Protein 6IFH (pdb70)

Secondary structure (DSSP, 8-state):
--EEEEE-S-HHHHHHHHHHHHHTT-EEEEESSHHHHHHHHHHH--SEEEEES--SSS-HHHHHHHHHHH-TTS-EEEEEETT-HHHHHHHHHTT-SEEEEESPPHHHHHHHHHHHH--

B-factor: mean 34.88, std 13.19, range [19.0, 92.72]

CATH classification: 3.40.50.2300

Solvent-accessible surface area: 6267 Å² total; per-residue (Å²): 178,76,56,0,0,0,0,2,61,98,100,48,28,32,86,72,0,32,81,11,0,107,184,37,34,6,53,19,53,62,1,31,49,2,131,76,0,13,81,38,12,97,187,38,117,12,51,0,0,0,0,3,0,101,7,101,89,34,58,0,16,60,0,0,86,104,3,38,111,119,36,86,136,15,19,0,1,0,0,0,31,167,48,52,123,125,59,16,125,73,0,74,90,60,37,8,39,46,82,2,56,47,127,27,83,86,156,67,0,73,88,16,0,34,121,72,18,87,176

Sequence (119 aa):
MKQLLIVDDQQGIRLLLNEVFKREGYTTFLAANGIEALDIAERVKPDGVLLDMKIPGMDGIEILKRIKTRTPDVPVLMMTAYGELDLIKEAMDLGASHYFTKPFDIYELRDAVNEMLRD

Structure (mmCIF, N/CA/C/O backbone):
data_6IFH
#
_entry.id   6IFH
#
_cell.length_a   29.518
_cell.length_b   49.361
_cell.length_c   67.067
_cell.angle_alpha   90.00
_cell.angle_beta   90.00
_cell.angle_gamma   90.00
#
_symmetry.space_group_name_H-M   'P 21 21 21'
#
loop_
_entity.id
_entity.type
_entity.pdbx_description
1 polymer 'Sporulation initiation phosphotransferase F'
2 non-polymer 'MAGNESIUM ION'
3 water water
#
loop_
_atom_site.group_PDB
_atom_site.id
_atom_site.type_symbol
_atom_site.label_atom_id
_atom_site.label_alt_id
_atom_site.label_comp_id
_atom_site.label_asym_id
_atom_site.label_entity_id
_atom_site.label_seq_id
_atom_site.pdbx_PDB_ins_code
_atom_site.Cartn_x
_atom_site.Cartn_y
_atom_site.Cartn_z
_atom_site.occupancy
_atom_site.B_iso_or_equiv
_atom_site.auth_seq_id
_atom_site.auth_comp_id
_atom_site.auth_asym_id
_atom_site.auth_atom_id
_atom_site.pdbx_PDB_model_num
ATOM 1 N N . MET A 1 1 ? -9.158 2.822 -22.639 1.00 64.59 1 MET A N 1
ATOM 2 C CA . MET A 1 1 ? -7.699 2.802 -22.976 1.00 63.32 1 MET A CA 1
ATOM 3 C C . MET A 1 1 ? -6.986 1.862 -21.991 1.00 51.92 1 MET A C 1
ATOM 4 O 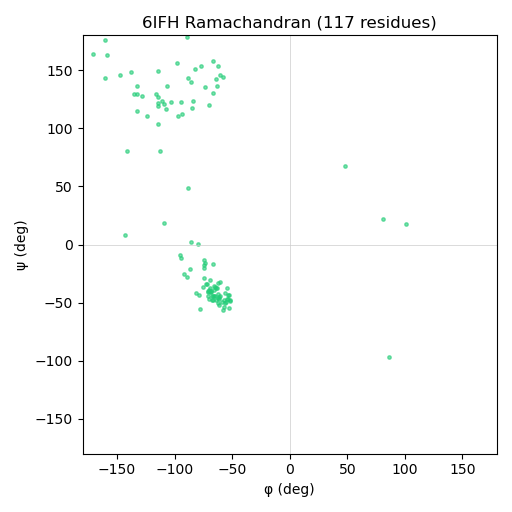O . MET A 1 1 ? -6.833 0.673 -22.303 1.00 61.31 1 MET A O 1
ATOM 9 N N . LYS A 1 2 ? -6.586 2.378 -20.838 1.00 44.37 2 LYS A N 1
ATOM 10 C CA . LYS A 1 2 ? -5.996 1.599 -19.725 1.00 39.76 2 LYS A CA 1
ATOM 11 C C . LYS A 1 2 ? -7.117 1.311 -18.726 1.00 34.48 2 LYS A C 1
ATOM 12 O O . LYS A 1 2 ? -8.126 2.035 -18.730 1.00 33.23 2 LYS A O 1
ATOM 18 N N . GLN A 1 3 ? -6.932 0.256 -17.941 1.00 33.06 3 GLN A N 1
ATOM 19 C CA . GLN A 1 3 ? -7.950 -0.325 -17.044 1.00 32.68 3 GLN A CA 1
ATOM 20 C C . GLN A 1 3 ? -7.557 0.015 -15.609 1.00 27.87 3 GLN A C 1
ATOM 21 O O . GLN A 1 3 ? -6.501 -0.426 -15.151 1.00 29.59 3 GLN A O 1
ATOM 27 N N . LEU A 1 4 ? -8.418 0.782 -14.970 1.00 27.42 4 LEU A N 1
ATOM 28 C CA . LEU A 1 4 ? -8.290 1.155 -13.555 1.00 26.83 4 LEU A CA 1
ATOM 29 C C . LEU A 1 4 ? -9.404 0.452 -12.760 1.00 23.00 4 LEU A C 1
ATOM 30 O O . LEU A 1 4 ? -10.613 0.657 -13.080 1.00 22.21 4 LEU A O 1
ATOM 35 N N . LEU A 1 5 ? -8.995 -0.321 -11.759 1.00 22.14 5 LEU A N 1
ATOM 36 C CA . LEU A 1 5 ? -9.895 -0.940 -10.762 1.00 22.53 5 LEU A CA 1
ATOM 37 C C . LEU A 1 5 ? -9.948 -0.015 -9.540 1.00 21.23 5 LEU A C 1
ATOM 38 O O . LEU A 1 5 ? -8.875 0.408 -9.084 1.00 22.46 5 LEU A O 1
ATOM 43 N N . ILE A 1 6 ? -11.143 0.414 -9.184 1.00 22.13 6 ILE A N 1
ATOM 44 C CA . ILE A 1 6 ? -11.384 1.368 -8.057 1.00 21.80 6 ILE A CA 1
ATOM 45 C C . ILE A 1 6 ? -12.169 0.616 -6.983 1.00 21.54 6 ILE A C 1
ATOM 46 O O . ILE A 1 6 ? -13.286 0.096 -7.278 1.00 20.92 6 ILE A O 1
ATOM 51 N N . VAL A 1 7 ? -11.611 0.555 -5.776 1.00 21.16 7 VAL A N 1
ATOM 52 C CA . VAL A 1 7 ? -12.093 -0.299 -4.669 1.00 20.10 7 VAL A CA 1
ATOM 53 C C . VAL A 1 7 ? -12.375 0.577 -3.456 1.00 20.57 7 VAL A C 1
ATOM 54 O O . VAL A 1 7 ? -11.443 1.098 -2.914 1.00 20.66 7 VAL A O 1
ATOM 58 N N . ASP A 1 8 ? -13.642 0.733 -3.094 1.00 20.84 8 ASP A N 1
ATOM 59 C CA . ASP A 1 8 ? -14.041 1.391 -1.821 1.00 23.01 8 ASP A CA 1
ATOM 60 C C . ASP A 1 8 ? -15.466 0.976 -1.489 1.00 23.52 8 ASP A C 1
ATOM 61 O O . ASP A 1 8 ? -16.257 0.746 -2.420 1.00 24.85 8 ASP A O 1
ATOM 66 N N . ASP A 1 9 ? -15.724 0.799 -0.193 1.00 24.75 9 ASP A N 1
ATOM 67 C CA . ASP A 1 9 ? -17.068 0.363 0.283 1.00 26.98 9 ASP A CA 1
ATOM 68 C C . ASP A 1 9 ? -18.028 1.557 0.178 1.00 24.07 9 ASP A C 1
ATOM 69 O O . ASP A 1 9 ? -19.233 1.345 0.215 1.00 28.99 9 ASP A O 1
ATOM 74 N N . GLN A 1 10 ? -17.529 2.768 -0.021 1.00 23.52 10 GLN A N 1
ATOM 75 C CA . GLN A 1 10 ? -18.333 4.000 -0.007 1.00 22.16 10 GLN A CA 1
ATOM 76 C C . GLN A 1 10 ? -18.792 4.395 -1.411 1.00 23.73 10 GLN A C 1
ATOM 77 O O . GLN A 1 10 ? -17.924 4.755 -2.222 1.00 23.22 10 GLN A O 1
ATOM 83 N N . GLN A 1 11 ? -20.104 4.321 -1.687 1.00 23.09 11 GLN A N 1
ATOM 84 C CA . GLN A 1 11 ? -20.675 4.568 -3.042 1.00 24.47 11 GLN A CA 1
ATOM 85 C C . GLN A 1 11 ? -20.244 5.947 -3.558 1.00 22.94 11 GLN A C 1
ATOM 86 O O . GLN A 1 11 ? -19.852 6.034 -4.757 1.00 23.28 11 GLN A O 1
ATOM 92 N N . GLY A 1 12 ? -20.408 7.013 -2.750 1.00 24.05 12 GLY A N 1
ATOM 93 C CA . GLY A 1 12 ? -20.065 8.386 -3.148 1.00 22.40 12 GLY A CA 1
ATOM 94 C C . GLY A 1 12 ? -18.625 8.519 -3.626 1.00 23.26 12 GLY A C 1
ATOM 95 O O . GLY A 1 12 ? -18.401 9.232 -4.607 1.00 22.25 12 GLY A O 1
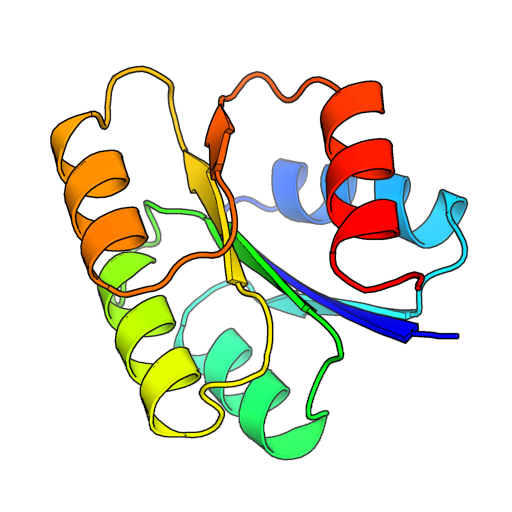ATOM 96 N N . ILE A 1 13 ? -17.708 7.800 -3.001 1.00 21.84 13 ILE A N 1
ATOM 97 C CA . ILE A 1 13 ? -16.258 7.888 -3.325 1.00 22.28 13 ILE A CA 1
ATOM 98 C C . ILE A 1 13 ? -15.991 7.072 -4.581 1.00 20.86 13 ILE A C 1
ATOM 99 O O . ILE A 1 13 ? -15.295 7.582 -5.462 1.00 20.23 13 ILE A O 1
ATOM 104 N N . ARG A 1 14 ? -16.578 5.873 -4.675 1.00 19.06 14 ARG A N 1
ATOM 105 C CA . ARG A 1 14 ? -16.502 5.075 -5.911 1.00 23.05 14 ARG A CA 1
ATOM 106 C C . ARG A 1 14 ? -16.945 5.939 -7.099 1.00 23.39 14 ARG A C 1
ATOM 107 O O . ARG A 1 14 ? -16.227 5.931 -8.133 1.00 24.15 14 ARG A O 1
ATOM 115 N N . LEU A 1 15 ? -18.077 6.624 -6.970 1.00 21.71 15 LEU A N 1
ATOM 116 C CA . LEU A 1 15 ? -18.641 7.415 -8.081 1.00 23.02 15 LEU A CA 1
ATOM 117 C C . LEU A 1 15 ? -17.790 8.642 -8.385 1.00 21.10 15 LEU A C 1
ATOM 118 O O . LEU A 1 15 ? -17.652 8.997 -9.574 1.00 23.40 15 LEU A O 1
ATOM 123 N N . LEU A 1 16 ? -17.305 9.316 -7.350 1.00 21.70 16 LEU A N 1
ATOM 124 C CA . LEU A 1 16 ? -16.382 10.487 -7.499 1.00 22.70 16 LEU A CA 1
ATOM 125 C C . LEU A 1 16 ? -15.146 10.060 -8.300 1.00 19.93 16 LEU A C 1
ATOM 126 O O . LEU A 1 16 ? -14.791 10.728 -9.331 1.00 23.94 16 LEU A O 1
ATOM 131 N N . LEU A 1 17 ? -14.467 9.005 -7.865 1.00 21.78 17 LEU A N 1
ATOM 132 C CA . LEU A 1 17 ? -13.239 8.513 -8.524 1.00 22.99 17 LEU A CA 1
ATOM 133 C C . LEU A 1 17 ? -13.568 7.988 -9.934 1.00 23.59 17 LEU A C 1
ATOM 134 O O . LEU A 1 17 ? -12.770 8.219 -10.851 1.00 24.24 17 LEU A O 1
ATOM 139 N N . ASN A 1 18 ? -14.691 7.309 -10.090 1.00 23.15 18 ASN A N 1
ATOM 140 C CA . ASN A 1 18 ? -15.167 6.902 -11.437 1.00 25.16 18 ASN A CA 1
ATOM 141 C C . ASN A 1 18 ? -15.228 8.143 -12.332 1.00 26.86 18 ASN A C 1
ATOM 142 O O . ASN A 1 18 ? -14.748 8.103 -13.517 1.00 26.65 18 ASN A O 1
ATOM 147 N N . GLU A 1 19 ? -15.809 9.218 -11.824 1.00 25.85 19 GLU A N 1
ATOM 148 C CA . GLU A 1 19 ? -15.957 10.457 -12.634 1.00 27.86 19 GLU A CA 1
ATOM 149 C C . GLU A 1 19 ? -14.574 10.997 -12.995 1.00 28.93 19 GLU A C 1
ATOM 150 O O . GLU A 1 19 ? -14.353 11.316 -14.174 1.00 28.80 19 GLU A O 1
ATOM 156 N N . VAL A 1 20 ? -13.681 11.144 -12.021 1.00 24.67 20 VAL A N 1
ATOM 157 C CA . VAL A 1 20 ? -12.316 11.692 -12.264 1.00 25.26 20 VAL A CA 1
ATOM 158 C C . VAL A 1 20 ? -11.654 10.911 -13.413 1.00 26.08 20 VAL A C 1
ATOM 159 O O . VAL A 1 20 ? -11.157 11.546 -14.347 1.00 28.20 20 VAL A O 1
ATOM 163 N N . PHE A 1 21 ? -11.698 9.584 -13.392 1.00 25.32 21 PHE A N 1
ATOM 164 C CA . PHE A 1 21 ? -10.860 8.733 -14.293 1.00 27.17 21 PHE A CA 1
ATOM 165 C C . PHE A 1 21 ? -11.553 8.448 -15.619 1.00 28.06 21 PHE A C 1
ATOM 166 O O . PHE A 1 21 ? -10.789 8.350 -16.610 1.00 28.42 21 PHE A O 1
ATOM 174 N N . LYS A 1 22 ? -12.890 8.443 -15.651 1.00 28.89 22 LYS A N 1
ATOM 175 C CA . LYS A 1 22 ? -13.666 8.417 -16.917 1.00 34.28 22 LYS A CA 1
ATOM 176 C C . LYS A 1 22 ? -13.402 9.723 -17.669 1.00 36.62 22 LYS A C 1
ATOM 177 O O . LYS A 1 22 ? -13.232 9.663 -18.909 1.00 36.12 22 LYS A O 1
ATOM 183 N N . ARG A 1 23 ? -13.260 10.845 -16.965 1.00 33.31 23 ARG A N 1
ATOM 184 C CA . ARG A 1 23 ? -12.915 12.138 -17.627 1.00 35.45 23 ARG A CA 1
ATOM 185 C C . ARG A 1 23 ? -11.476 12.123 -18.156 1.00 36.80 23 ARG A C 1
ATOM 186 O O . ARG A 1 23 ? -11.226 12.780 -19.171 1.00 39.37 23 ARG A O 1
ATOM 194 N N . GLU A 1 24 ? -10.558 11.405 -17.526 1.00 34.76 24 GLU A N 1
ATOM 195 C CA . GLU A 1 24 ? -9.172 11.219 -18.032 1.00 38.00 24 GLU A CA 1
ATOM 196 C C . GLU A 1 24 ? -9.147 10.149 -19.124 1.00 38.45 24 GLU A C 1
ATOM 197 O O . GLU A 1 24 ? -8.047 9.832 -19.596 1.00 45.56 24 GLU A O 1
ATOM 203 N N . GLY A 1 25 ? -10.304 9.576 -19.444 1.00 40.85 25 GLY A N 1
ATOM 204 C CA . GLY A 1 25 ? -10.515 8.660 -20.578 1.00 44.70 25 GLY A CA 1
ATOM 205 C C . GLY A 1 25 ? -10.074 7.243 -20.283 1.00 45.05 25 GLY A C 1
ATOM 206 O O . GLY A 1 25 ? -9.818 6.519 -21.258 1.00 51.07 25 GLY A O 1
ATOM 207 N N . TYR A 1 26 ? -9.990 6.848 -19.001 1.00 38.67 26 TYR A N 1
ATOM 208 C CA . TYR A 1 26 ? -9.701 5.465 -18.554 1.00 33.19 26 TYR A CA 1
ATOM 209 C C . TYR A 1 26 ? -10.952 4.586 -18.692 1.00 29.95 26 TYR A C 1
ATOM 210 O O . TYR A 1 26 ? -12.097 5.068 -18.575 1.00 31.53 26 TYR A O 1
ATOM 219 N N . THR A 1 27 ? -10.712 3.289 -18.861 1.00 31.16 27 THR A N 1
ATOM 220 C CA . THR A 1 27 ? -11.720 2.224 -18.638 1.00 32.34 27 THR A CA 1
ATOM 221 C C . THR A 1 27 ? -11.718 1.883 -17.142 1.00 31.50 27 THR A C 1
ATOM 222 O O . THR A 1 27 ? -10.659 1.442 -16.658 1.00 33.42 27 THR A O 1
ATOM 226 N N . THR A 1 28 ? -12.857 1.988 -16.472 1.00 28.62 28 THR A N 1
ATOM 227 C CA . THR A 1 28 ? -12.917 1.803 -14.994 1.00 29.23 28 THR A CA 1
ATOM 228 C C . THR A 1 28 ? -13.745 0.561 -14.633 1.00 28.21 28 THR A C 1
ATOM 229 O O . THR A 1 28 ? -14.664 0.179 -15.371 1.00 28.55 28 THR A O 1
ATOM 233 N N . PHE A 1 29 ? -13.383 -0.058 -13.527 1.00 26.06 29 PHE A N 1
ATOM 234 C CA . PHE A 1 29 ? -14.074 -1.189 -12.886 1.00 25.18 29 PHE A CA 1
ATOM 235 C C . PHE A 1 29 ? -14.280 -0.781 -11.433 1.00 27.42 29 PHE A C 1
ATOM 236 O O . PHE A 1 29 ? -13.280 -0.400 -10.818 1.00 24.43 29 PHE A O 1
ATOM 244 N N . LEU A 1 30 ? -15.508 -0.875 -10.930 1.00 23.75 30 LEU A N 1
ATOM 245 C CA . LEU A 1 30 ? -15.807 -0.468 -9.537 1.00 25.73 30 LEU A CA 1
ATOM 246 C C . LEU A 1 30 ? -16.037 -1.726 -8.692 1.00 24.63 30 LEU A C 1
ATOM 247 O O . LEU A 1 30 ? -16.796 -2.628 -9.109 1.00 26.29 30 LEU A O 1
ATOM 252 N N . ALA A 1 31 ? -15.473 -1.750 -7.487 1.00 21.23 31 ALA A N 1
ATOM 253 C CA . ALA A 1 31 ? -15.652 -2.845 -6.519 1.00 22.29 31 ALA A CA 1
ATOM 254 C C . ALA A 1 31 ? -15.981 -2.253 -5.157 1.00 23.77 31 ALA A C 1
ATOM 255 O O . ALA A 1 31 ? -15.257 -1.320 -4.751 1.00 23.15 31 ALA A O 1
ATOM 257 N N . ALA A 1 32 ? -16.961 -2.834 -4.464 1.00 23.93 32 ALA A N 1
ATOM 258 C CA . ALA A 1 32 ? -17.453 -2.395 -3.133 1.00 26.19 32 ALA A CA 1
ATOM 259 C C . ALA A 1 32 ? -16.766 -3.145 -1.999 1.00 26.80 32 ALA A C 1
ATOM 260 O O . ALA A 1 32 ? -16.854 -2.676 -0.855 1.00 28.23 32 ALA A O 1
ATOM 262 N N . ASN A 1 33 ? -16.026 -4.209 -2.295 1.00 23.88 33 ASN A N 1
ATOM 263 C CA . ASN A 1 33 ? -15.351 -5.008 -1.260 1.00 26.78 33 ASN A CA 1
ATOM 264 C C . ASN A 1 33 ? -14.227 -5.838 -1.874 1.00 23.85 33 ASN A C 1
ATOM 265 O O . ASN A 1 33 ? -14.062 -5.840 -3.122 1.00 24.54 33 ASN A O 1
ATOM 270 N N . GLY A 1 34 ? -13.486 -6.539 -1.018 1.00 25.24 34 GLY A N 1
ATOM 271 C CA . GLY A 1 34 ? -12.310 -7.329 -1.408 1.00 24.40 34 GLY A CA 1
ATOM 272 C C . GLY A 1 34 ? -12.661 -8.472 -2.342 1.00 23.74 34 GLY A C 1
ATOM 273 O O . GLY A 1 34 ? -11.870 -8.777 -3.238 1.00 24.27 34 GLY A O 1
ATOM 274 N N . ILE A 1 35 ? -13.805 -9.125 -2.133 1.00 24.85 35 ILE A N 1
ATOM 275 C CA . ILE A 1 35 ? -14.229 -10.269 -2.987 1.00 26.30 35 ILE A CA 1
ATOM 276 C C . ILE A 1 35 ? -14.386 -9.775 -4.428 1.00 26.20 35 ILE A C 1
ATOM 277 O O . ILE A 1 35 ? -13.771 -10.381 -5.360 1.00 27.16 35 ILE A O 1
ATOM 282 N N . GLU A 1 36 ? -15.156 -8.706 -4.635 1.00 27.26 36 GLU A N 1
ATOM 283 C CA . GLU A 1 36 ? -15.355 -8.116 -5.976 1.00 27.14 36 GLU A CA 1
ATOM 284 C C . GLU A 1 36 ? -14.010 -7.646 -6.532 1.00 27.34 36 GLU A C 1
ATOM 285 O O . GLU A 1 36 ? -13.749 -7.923 -7.709 1.00 25.73 36 GLU A O 1
ATOM 291 N N . ALA A 1 37 ? -13.180 -6.978 -5.725 1.00 23.69 37 ALA A N 1
ATOM 292 C CA . ALA A 1 37 ? -11.882 -6.407 -6.177 1.00 25.32 37 ALA A CA 1
ATOM 293 C C . ALA A 1 37 ? -10.977 -7.552 -6.675 1.00 25.92 37 ALA A C 1
ATOM 294 O O . ALA A 1 37 ? -10.382 -7.465 -7.739 1.00 23.65 37 ALA A O 1
ATOM 296 N N . LEU A 1 38 ? -10.917 -8.642 -5.924 1.00 26.49 38 LEU A N 1
ATOM 297 C CA . LEU A 1 38 ? -10.007 -9.751 -6.268 1.00 26.66 38 LEU A CA 1
ATOM 298 C C . LEU A 1 38 ? -10.558 -10.567 -7.444 1.00 28.81 38 LEU A C 1
ATOM 299 O O . LEU A 1 38 ? -9.724 -10.973 -8.299 1.00 27.75 38 LEU A O 1
ATOM 304 N N . ASP A 1 39 ? -11.880 -10.761 -7.520 1.00 27.90 39 ASP A N 1
ATOM 305 C CA . ASP A 1 39 ? -12.507 -11.412 -8.696 1.00 32.36 39 ASP A CA 1
ATOM 306 C C . ASP A 1 39 ? -12.233 -10.570 -9.944 1.00 31.83 39 ASP A C 1
ATOM 307 O O . ASP A 1 39 ? -11.832 -11.147 -10.966 1.00 34.57 39 ASP A O 1
ATOM 312 N N . ILE A 1 40 ? -12.432 -9.255 -9.873 1.00 27.58 40 ILE A N 1
ATOM 313 C CA . ILE A 1 40 ? -12.165 -8.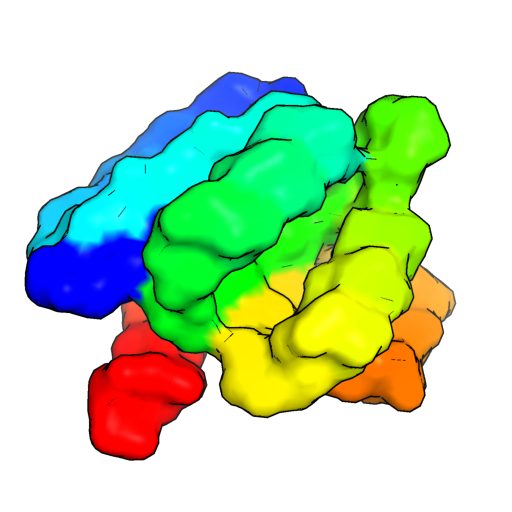353 -11.022 1.00 26.08 40 ILE A CA 1
ATOM 314 C C . ILE A 1 40 ? -10.664 -8.354 -11.331 1.00 27.88 40 ILE A C 1
ATOM 315 O O . ILE A 1 40 ? -10.323 -8.480 -12.508 1.00 33.48 40 ILE A O 1
ATOM 320 N N . ALA A 1 41 ? -9.775 -8.275 -10.342 1.00 27.96 41 ALA A N 1
ATOM 321 C CA . ALA A 1 41 ? -8.316 -8.173 -10.620 1.00 31.61 41 ALA A CA 1
ATOM 322 C C . ALA A 1 41 ? -7.855 -9.458 -11.316 1.00 35.21 41 ALA A C 1
ATOM 323 O O . ALA A 1 41 ? -7.055 -9.343 -12.241 1.00 35.15 41 ALA A O 1
ATOM 325 N N . GLU A 1 42 ? -8.389 -10.618 -10.928 1.00 39.88 42 GLU A N 1
ATOM 326 C CA . GLU A 1 42 ? -8.027 -11.935 -11.533 1.00 43.16 42 GLU A CA 1
ATOM 327 C C . GLU A 1 42 ? -8.489 -11.991 -13.005 1.00 42.03 42 GLU A C 1
ATOM 328 O O . GLU A 1 42 ? -7.688 -12.385 -13.843 1.00 41.63 42 GLU A O 1
ATOM 334 N N . ARG A 1 43 ? -9.706 -11.553 -13.329 1.00 41.38 43 ARG A N 1
ATOM 335 C CA . ARG A 1 43 ? -10.280 -11.616 -14.697 1.00 37.66 43 ARG A CA 1
ATOM 336 C C . ARG A 1 43 ? -9.792 -10.464 -15.590 1.00 44.54 43 ARG A C 1
ATOM 337 O O . ARG A 1 43 ? -9.526 -10.705 -16.785 1.00 43.00 43 ARG A O 1
ATOM 345 N N . VAL A 1 44 ? -9.707 -9.231 -15.086 1.00 34.97 44 VAL A N 1
ATOM 346 C CA . VAL A 1 44 ? -9.533 -8.053 -15.982 1.00 40.03 44 VAL A CA 1
ATOM 347 C C . VAL A 1 44 ? -8.027 -7.767 -16.145 1.00 39.91 44 VAL A C 1
ATOM 348 O O . VAL A 1 44 ? -7.631 -7.189 -17.197 1.00 37.92 44 VAL A O 1
ATOM 352 N N . LYS A 1 45 ? -7.212 -8.167 -15.158 1.00 40.28 45 LYS A N 1
ATOM 353 C CA . LYS A 1 45 ? -5.764 -7.832 -15.085 1.00 42.06 45 LYS A CA 1
ATOM 354 C C . LYS A 1 45 ? -5.610 -6.338 -15.343 1.00 38.03 45 LYS A C 1
ATOM 355 O O . LYS A 1 45 ? -5.083 -5.920 -16.365 1.00 35.27 45 LYS A O 1
ATOM 361 N N . PRO A 1 46 ? -6.095 -5.480 -14.414 1.00 32.85 46 PRO A N 1
ATOM 362 C CA . PRO A 1 46 ? -6.090 -4.030 -14.623 1.00 30.21 46 PRO A CA 1
ATOM 363 C C . PRO A 1 46 ? -4.663 -3.451 -14.671 1.00 27.67 46 PRO A C 1
ATOM 364 O O . PRO A 1 46 ? -3.763 -4.055 -14.112 1.00 32.07 46 PRO A O 1
ATOM 368 N N . ASP A 1 47 ? -4.501 -2.284 -15.277 1.00 28.41 47 ASP A N 1
ATOM 369 C CA . ASP A 1 47 ? -3.213 -1.544 -15.371 1.00 30.19 47 ASP A CA 1
ATOM 370 C C . ASP A 1 47 ? -2.866 -0.907 -14.006 1.00 31.81 47 ASP A C 1
ATOM 371 O O . ASP A 1 47 ? -1.675 -0.815 -13.652 1.00 31.59 47 ASP A O 1
ATOM 376 N N . GLY A 1 48 ? -3.882 -0.574 -13.212 1.00 27.57 48 GLY A N 1
ATOM 377 C CA . GLY A 1 48 ? -3.695 -0.007 -11.865 1.00 25.35 48 GLY A CA 1
ATOM 378 C C . GLY A 1 48 ? -4.922 -0.206 -10.995 1.00 26.89 48 GLY A C 1
ATOM 379 O O . GLY A 1 48 ? -6.033 -0.413 -11.548 1.00 23.86 48 GLY A O 1
ATOM 380 N N . VAL A 1 49 ? -4.735 -0.047 -9.682 1.00 23.81 49 VAL A N 1
ATOM 381 C CA . VAL A 1 49 ? -5.776 -0.252 -8.648 1.00 22.99 49 VAL A CA 1
ATOM 382 C C . VAL A 1 49 ? -5.718 0.959 -7.714 1.00 22.87 49 VAL A C 1
ATOM 383 O O . VAL A 1 49 ? -4.622 1.313 -7.303 1.00 23.74 49 VAL A O 1
ATOM 387 N N . LEU A 1 50 ? -6.863 1.572 -7.473 1.00 20.55 50 LEU A N 1
ATOM 388 C CA . LEU A 1 50 ? -7.038 2.584 -6.398 1.00 22.92 50 LEU A CA 1
ATOM 389 C C . LEU A 1 50 ? -7.760 1.857 -5.269 1.00 22.46 50 LEU A C 1
ATOM 390 O O . LEU A 1 50 ? -8.832 1.292 -5.526 1.00 21.47 50 LEU A O 1
ATOM 395 N N . LEU A 1 51 ? -7.185 1.816 -4.077 1.00 21.02 51 LEU A N 1
ATOM 396 C CA . LEU A 1 51 ? -7.640 0.868 -3.055 1.00 19.52 51 LEU A CA 1
ATOM 397 C C . LEU A 1 51 ? -7.811 1.599 -1.730 1.00 20.75 51 LEU A C 1
ATOM 398 O O . LEU A 1 51 ? -6.813 2.077 -1.188 1.00 21.18 51 LEU A O 1
ATOM 403 N N . ASP A 1 52 ? -9.065 1.670 -1.273 1.00 21.22 52 ASP A N 1
ATOM 404 C CA . ASP A 1 52 ? -9.389 2.261 0.051 1.00 21.50 52 ASP A CA 1
ATOM 405 C C . ASP A 1 52 ? -8.766 1.429 1.175 1.00 24.35 52 ASP A C 1
ATOM 406 O O . ASP A 1 52 ? -8.757 0.169 1.079 1.00 23.42 52 ASP A O 1
ATOM 411 N N . MET A 1 53 ? -8.284 2.105 2.216 1.00 22.95 53 MET A N 1
ATOM 412 C CA . MET A 1 53 ? -7.626 1.440 3.373 1.00 26.88 53 MET A CA 1
ATOM 413 C C . MET A 1 53 ? -8.658 0.687 4.221 1.00 28.94 53 MET A C 1
ATOM 414 O O . MET A 1 53 ? -8.331 -0.436 4.694 1.00 28.24 53 MET A O 1
ATOM 419 N N . LYS A 1 54 ? -9.833 1.284 4.435 1.00 28.00 54 LYS A N 1
ATOM 420 C CA . LYS A 1 54 ? -10.829 0.825 5.429 1.00 30.98 54 LYS A CA 1
ATOM 421 C C . LYS A 1 54 ? -12.074 0.364 4.689 1.00 27.65 54 LYS A C 1
ATOM 422 O O . LYS A 1 54 ? -12.908 1.197 4.235 1.00 27.24 54 LYS A O 1
ATOM 428 N N . ILE A 1 55 ? -12.193 -0.952 4.619 1.00 25.95 55 ILE A N 1
ATOM 429 C CA . ILE A 1 55 ? -13.306 -1.660 3.950 1.00 25.99 55 ILE A CA 1
ATOM 430 C C . ILE A 1 55 ? -13.704 -2.758 4.925 1.00 31.71 55 ILE A C 1
ATOM 431 O O . ILE A 1 55 ? -12.842 -3.496 5.398 1.00 29.17 55 ILE A O 1
ATOM 436 N N . PRO A 1 56 ? -14.999 -2.887 5.249 1.00 31.85 56 PRO A N 1
ATOM 437 C CA . PRO A 1 56 ? -15.442 -3.908 6.186 1.00 33.28 56 PRO A CA 1
ATOM 438 C C . PRO A 1 56 ? -15.106 -5.300 5.673 1.00 33.28 56 PRO A C 1
ATOM 439 O O . PRO A 1 56 ? -15.206 -5.536 4.485 1.00 33.76 56 PRO A O 1
ATOM 443 N N . GLY A 1 57 ? -14.800 -6.198 6.600 1.00 36.93 57 GLY A N 1
ATOM 444 C CA . GLY A 1 57 ? -14.525 -7.608 6.258 1.00 41.40 57 GLY A CA 1
ATOM 445 C C . GLY A 1 57 ? -13.072 -7.777 5.884 1.00 34.34 57 GLY A C 1
ATOM 446 O O . GLY A 1 57 ? -12.263 -7.928 6.782 1.00 40.72 57 GLY A O 1
ATOM 447 N N . MET A 1 58 ? -12.762 -7.753 4.598 1.00 34.64 58 MET A N 1
ATOM 448 C CA . MET A 1 58 ? -11.370 -7.822 4.116 1.00 34.94 58 MET A CA 1
ATOM 449 C C . MET A 1 58 ? -10.933 -6.382 3.858 1.00 28.60 58 MET A C 1
ATOM 450 O O . MET A 1 58 ? -11.552 -5.733 2.982 1.00 31.11 58 MET A O 1
ATOM 455 N N . ASP A 1 59 ? -10.019 -5.834 4.649 1.00 28.82 59 ASP A N 1
ATOM 456 C CA . ASP A 1 59 ? -9.709 -4.377 4.519 1.00 30.02 59 ASP A CA 1
ATOM 457 C C . ASP A 1 59 ? -8.600 -4.192 3.489 1.00 28.02 59 ASP A C 1
ATOM 458 O O . ASP A 1 59 ? -8.134 -5.200 2.898 1.00 25.72 59 ASP A O 1
ATOM 463 N N . GLY A 1 60 ? -8.224 -2.940 3.236 1.00 25.59 60 GLY A N 1
ATOM 464 C CA . GLY A 1 60 ? -7.355 -2.577 2.109 1.00 26.36 60 GLY A CA 1
ATOM 465 C C . GLY A 1 60 ? -5.987 -3.217 2.233 1.00 25.07 60 GLY A C 1
ATOM 466 O O . GLY A 1 60 ? -5.399 -3.595 1.226 1.00 22.22 60 GLY A O 1
ATOM 467 N N . ILE A 1 61 ? -5.499 -3.395 3.456 1.00 25.39 61 ILE A N 1
ATOM 468 C CA . ILE A 1 61 ? -4.161 -4.027 3.660 1.00 26.11 61 ILE A CA 1
ATOM 469 C C . ILE A 1 61 ? -4.227 -5.496 3.215 1.00 25.88 61 ILE A C 1
ATOM 470 O O . ILE A 1 61 ? -3.317 -5.938 2.544 1.00 26.71 61 ILE A O 1
ATOM 475 N N . GLU A 1 62 ? -5.278 -6.233 3.576 1.00 26.75 62 GLU A N 1
ATOM 476 C CA . GLU A 1 62 ? -5.401 -7.669 3.200 1.00 29.80 62 GLU A CA 1
ATOM 477 C C . GLU A 1 62 ? -5.633 -7.751 1.680 1.00 25.90 62 GLU A C 1
ATOM 478 O O . GLU A 1 62 ? -5.021 -8.586 1.027 1.00 29.19 62 GLU A O 1
ATOM 484 N N . ILE A 1 63 ? -6.395 -6.817 1.101 1.00 22.60 63 ILE A N 1
ATOM 485 C CA . ILE A 1 63 ? -6.576 -6.822 -0.377 1.00 21.41 63 ILE A CA 1
ATOM 486 C C . ILE A 1 63 ? -5.226 -6.571 -1.055 1.00 23.51 63 ILE A C 1
ATOM 487 O O . ILE A 1 63 ? -4.940 -7.239 -2.066 1.00 24.74 63 ILE A O 1
ATOM 492 N N . LEU A 1 64 ? -4.468 -5.555 -0.602 1.00 22.33 64 LEU A N 1
ATOM 493 C CA . LEU A 1 64 ? -3.172 -5.174 -1.201 1.00 20.37 64 LEU A CA 1
ATOM 494 C C . LEU A 1 64 ? -2.267 -6.419 -1.190 1.00 20.99 64 LEU A C 1
ATOM 495 O O . LEU A 1 64 ? -1.653 -6.730 -2.206 1.00 24.64 64 LEU A O 1
ATOM 500 N N . LYS A 1 65 ? -2.139 -7.081 -0.045 1.00 23.15 65 LYS A N 1
ATOM 501 C CA . LYS A 1 65 ? -1.293 -8.298 0.045 1.00 23.96 65 LYS A CA 1
ATOM 502 C C . LYS A 1 65 ? -1.716 -9.309 -1.039 1.00 25.05 65 LYS A C 1
ATOM 503 O O . LYS A 1 65 ? -0.840 -9.900 -1.698 1.00 27.48 65 LYS A O 1
ATOM 509 N N . ARG A 1 66 ? -3.014 -9.512 -1.232 1.00 26.81 66 ARG A N 1
ATOM 510 C CA . ARG A 1 66 ? -3.516 -10.538 -2.179 1.00 30.34 66 ARG A CA 1
ATOM 511 C C . ARG A 1 66 ? -3.275 -10.057 -3.605 1.00 34.85 66 ARG A C 1
ATOM 512 O O . ARG A 1 66 ? -2.891 -10.891 -4.439 1.00 33.96 66 ARG A O 1
ATOM 520 N N . ILE A 1 67 ? -3.357 -8.749 -3.884 1.00 29.79 67 ILE A N 1
ATOM 521 C CA . ILE A 1 67 ? -3.047 -8.270 -5.260 1.00 28.19 67 ILE A CA 1
ATOM 522 C C . ILE A 1 67 ? -1.537 -8.394 -5.521 1.00 34.31 67 ILE A C 1
ATOM 523 O O . ILE A 1 67 ? -1.169 -8.838 -6.647 1.00 35.19 67 ILE A O 1
ATOM 528 N N . LYS A 1 68 ? -0.689 -8.003 -4.570 1.00 33.56 68 LYS A N 1
ATOM 529 C CA . LYS A 1 68 ? 0.776 -7.871 -4.809 1.00 34.85 68 LYS A CA 1
ATOM 530 C C . LYS A 1 68 ? 1.410 -9.274 -4.883 1.00 41.44 68 LYS A C 1
ATOM 531 O O . LYS A 1 68 ? 2.521 -9.385 -5.415 1.00 40.93 68 LYS A O 1
ATOM 537 N N . THR A 1 69 ? 0.699 -10.290 -4.389 1.00 42.06 69 THR A N 1
ATOM 538 C CA . THR A 1 69 ? 1.077 -11.728 -4.413 1.00 48.57 69 THR A CA 1
ATOM 539 C C . THR A 1 69 ? 0.817 -12.291 -5.807 1.00 51.46 69 THR A C 1
ATOM 540 O O . THR A 1 69 ? 1.758 -12.875 -6.393 1.00 60.41 69 THR A O 1
ATOM 544 N N . ARG A 1 70 ? -0.421 -12.155 -6.292 1.00 45.29 70 ARG A N 1
ATOM 545 C CA . ARG A 1 70 ? -0.854 -12.686 -7.609 1.00 48.26 70 ARG A CA 1
ATOM 546 C C . ARG A 1 70 ? -0.145 -11.929 -8.737 1.00 50.58 70 ARG A C 1
ATOM 547 O O . ARG A 1 70 ? 0.282 -12.598 -9.698 1.00 52.68 70 ARG A O 1
ATOM 555 N N . THR A 1 71 ? -0.064 -10.592 -8.651 1.00 45.55 71 THR A N 1
ATOM 556 C CA . THR A 1 71 ? 0.407 -9.710 -9.749 1.00 42.25 71 THR A CA 1
ATOM 557 C C . THR A 1 71 ? 1.247 -8.597 -9.140 1.00 46.95 71 THR A C 1
ATOM 558 O O . THR A 1 71 ? 0.750 -7.491 -8.921 1.00 44.66 71 THR A O 1
ATOM 562 N N . PRO A 1 72 ? 2.535 -8.861 -8.828 1.00 42.57 72 PRO A N 1
ATOM 563 C CA . PRO A 1 72 ? 3.363 -7.894 -8.103 1.00 41.78 72 PRO A CA 1
ATOM 564 C C . PRO A 1 72 ? 3.680 -6.601 -8.859 1.00 38.14 72 PRO A C 1
ATOM 565 O O . PRO A 1 72 ? 4.162 -5.697 -8.235 1.00 38.84 72 PRO A O 1
ATOM 569 N N . ASP A 1 73 ? 3.502 -6.565 -10.179 1.00 39.75 73 ASP A N 1
ATOM 570 C CA . ASP A 1 73 ? 3.912 -5.399 -11.007 1.00 40.14 73 ASP A CA 1
ATOM 571 C C . ASP A 1 73 ? 2.733 -4.445 -11.232 1.00 34.90 73 ASP A C 1
ATOM 572 O O . ASP A 1 73 ? 2.971 -3.380 -11.794 1.00 36.40 73 ASP A O 1
ATOM 577 N N . VAL A 1 74 ? 1.513 -4.826 -10.855 1.00 34.20 74 VAL A N 1
ATOM 578 C CA . VAL A 1 74 ? 0.331 -3.913 -10.929 1.00 34.10 74 VAL A CA 1
ATOM 579 C C . VAL A 1 74 ? 0.519 -2.845 -9.861 1.00 30.74 74 VAL A C 1
ATOM 580 O O . VAL A 1 74 ? 0.643 -3.154 -8.686 1.00 31.20 74 VAL A O 1
ATOM 584 N N . PRO A 1 75 ? 0.582 -1.553 -10.222 1.00 30.27 75 PRO A N 1
ATOM 585 C CA . PRO A 1 75 ? 0.634 -0.512 -9.196 1.00 29.14 75 PRO A CA 1
ATOM 586 C C . PRO A 1 75 ? -0.697 -0.476 -8.421 1.00 29.16 75 PRO A C 1
ATOM 587 O O . PRO A 1 75 ? -1.794 -0.439 -9.053 1.00 26.67 75 PRO A O 1
ATOM 591 N N . VAL A 1 76 ? -0.596 -0.485 -7.091 1.00 26.34 76 VAL A N 1
ATOM 592 C CA . VAL A 1 76 ? -1.766 -0.299 -6.174 1.00 23.92 76 VAL A CA 1
ATOM 593 C C . VAL A 1 76 ? -1.567 1.019 -5.422 1.00 23.42 76 VAL A C 1
ATOM 594 O O . VAL A 1 76 ? -0.560 1.145 -4.697 1.00 25.80 76 VAL A O 1
ATOM 598 N N . LEU A 1 77 ? -2.498 1.960 -5.587 1.00 22.70 77 LEU A N 1
ATOM 599 C CA . LEU A 1 77 ? -2.421 3.295 -4.959 1.00 21.88 77 LEU A CA 1
ATOM 600 C C . LEU A 1 77 ? -3.489 3.337 -3.869 1.00 24.32 77 LEU A C 1
ATOM 601 O O . LEU A 1 77 ? -4.673 3.129 -4.219 1.00 21.83 77 LEU A O 1
ATOM 606 N N . MET A 1 78 ? -3.101 3.570 -2.595 1.00 20.96 78 MET A N 1
ATOM 607 C CA . MET A 1 78 ? -4.057 3.524 -1.460 1.00 23.12 78 MET A CA 1
ATOM 608 C C . MET A 1 78 ? -4.811 4.857 -1.341 1.00 22.67 78 MET A C 1
ATOM 609 O O . MET A 1 78 ? -4.274 5.865 -1.761 1.00 23.18 78 MET A O 1
ATOM 614 N N . MET A 1 79 ? -6.037 4.803 -0.825 1.00 22.80 79 MET A N 1
ATOM 615 C CA . MET A 1 79 ? -6.830 5.966 -0.416 1.00 24.65 79 MET A CA 1
ATOM 616 C C . MET A 1 79 ? -7.048 5.852 1.077 1.00 22.73 79 MET A C 1
ATOM 617 O O . MET A 1 79 ? -7.318 4.765 1.564 1.00 22.40 79 MET A O 1
ATOM 622 N N . THR A 1 80 ? -6.766 6.910 1.814 1.00 24.04 80 THR A N 1
ATOM 623 C CA . THR A 1 80 ? -6.729 6.825 3.284 1.00 24.12 80 THR A CA 1
ATOM 624 C C . THR A 1 80 ? -7.189 8.159 3.894 1.00 25.06 80 THR A C 1
ATOM 625 O O . THR A 1 80 ? -6.970 9.234 3.277 1.00 24.42 80 THR A O 1
ATOM 629 N N . ALA A 1 81 ? -7.861 8.086 5.036 1.00 31.19 81 ALA A N 1
ATOM 630 C CA . ALA A 1 81 ? -8.021 9.230 5.967 1.00 28.42 81 ALA A CA 1
ATOM 631 C C . ALA A 1 81 ? -6.631 9.636 6.459 1.00 27.34 81 ALA A C 1
ATOM 632 O O . ALA A 1 81 ? -5.703 8.795 6.608 1.00 30.59 81 ALA A O 1
ATOM 634 N N . TYR A 1 82 ? -6.493 10.893 6.827 1.00 34.94 82 TYR A N 1
ATOM 635 C CA . TYR A 1 82 ? -5.171 11.506 7.077 1.00 37.22 82 TYR A CA 1
ATOM 636 C C . TYR A 1 82 ? -4.552 11.020 8.401 1.00 37.92 82 TYR A C 1
ATOM 637 O O . TYR A 1 82 ? -3.337 11.228 8.537 1.00 46.57 82 TYR A O 1
ATOM 646 N N . GLY A 1 83 ? -5.278 10.396 9.342 1.00 37.43 83 GLY A N 1
ATOM 647 C CA . GLY A 1 83 ? -4.668 9.889 10.589 1.00 40.96 83 GLY A CA 1
ATOM 648 C C . GLY A 1 83 ? -4.575 8.369 10.690 1.00 43.22 83 GLY A C 1
ATOM 649 O O . GLY A 1 83 ? -4.392 7.847 11.820 1.00 43.08 83 GLY A O 1
ATOM 650 N N . GLU A 1 84 ? -4.665 7.630 9.578 1.00 37.37 84 GLU A N 1
ATOM 651 C CA . GLU A 1 84 ? -4.403 6.168 9.578 1.00 37.19 84 GLU A CA 1
ATOM 652 C C . GLU A 1 84 ? -2.902 5.972 9.337 1.00 28.90 84 GLU A C 1
ATOM 653 O O . GLU A 1 84 ? -2.527 5.137 8.498 1.00 28.34 84 GLU A O 1
ATOM 659 N N . LEU A 1 85 ? -2.076 6.710 10.085 1.00 29.39 85 LEU A N 1
ATOM 660 C CA . LEU A 1 85 ? -0.604 6.748 9.885 1.00 26.88 85 LEU A CA 1
ATOM 661 C C . LEU A 1 85 ? -0.017 5.335 9.889 1.00 26.10 85 LEU A C 1
ATOM 662 O O . LEU A 1 85 ? 0.894 5.082 9.053 1.00 25.88 85 LEU A O 1
ATOM 667 N N . ASP A 1 86 ? -0.435 4.462 10.812 1.00 24.67 86 ASP A N 1
ATOM 668 C CA . ASP A 1 86 ? 0.189 3.126 10.950 1.00 28.46 86 ASP A CA 1
ATOM 669 C C . ASP A 1 86 ? -0.224 2.248 9.752 1.00 26.53 86 ASP A C 1
ATOM 670 O O . ASP A 1 86 ? 0.593 1.470 9.301 1.00 26.71 86 ASP A O 1
ATOM 675 N N . LEU A 1 87 ? -1.434 2.404 9.217 1.00 27.37 87 LEU A N 1
ATOM 676 C CA . LEU A 1 87 ? -1.896 1.654 8.016 1.00 30.88 87 LEU A CA 1
ATOM 677 C C . LEU A 1 87 ? -1.154 2.181 6.784 1.00 27.25 87 LEU A C 1
ATOM 678 O O . LEU A 1 87 ? -0.738 1.356 5.926 1.00 23.55 87 LEU A O 1
ATOM 683 N N . ILE A 1 88 ? -0.946 3.500 6.694 1.00 25.90 88 ILE A N 1
ATOM 684 C CA . ILE A 1 88 ? -0.177 4.078 5.551 1.00 24.50 88 ILE A CA 1
ATOM 685 C C . ILE A 1 88 ? 1.226 3.433 5.551 1.00 25.95 88 ILE A C 1
ATOM 686 O O . ILE A 1 88 ? 1.688 2.992 4.518 1.00 22.50 88 ILE A O 1
ATOM 691 N N . LYS A 1 89 ? 1.888 3.425 6.700 1.00 26.01 89 LYS A N 1
ATOM 692 C CA . LYS A 1 89 ? 3.245 2.828 6.864 1.00 26.87 89 LYS A CA 1
ATOM 693 C C . LYS A 1 89 ? 3.232 1.344 6.456 1.00 25.09 89 LYS A C 1
ATOM 694 O O . LYS A 1 89 ? 4.074 0.977 5.655 1.00 29.25 89 LYS A O 1
ATOM 700 N N . GLU A 1 90 ? 2.273 0.551 6.924 1.00 27.31 90 GLU A N 1
ATOM 701 C CA . GLU A 1 90 ? 2.188 -0.896 6.587 1.00 28.56 90 GLU A CA 1
ATOM 702 C C . GLU A 1 90 ? 1.971 -1.066 5.066 1.00 26.63 90 GLU A C 1
ATOM 703 O O . GLU A 1 90 ? 2.663 -1.878 4.417 1.00 27.03 90 GLU A O 1
ATOM 709 N N . ALA A 1 91 ? 1.058 -0.298 4.461 1.00 24.61 91 ALA A N 1
ATOM 710 C CA . ALA A 1 91 ? 0.726 -0.444 3.020 1.00 22.73 91 ALA A CA 1
ATOM 711 C C . ALA A 1 91 ? 1.967 -0.131 2.196 1.00 23.26 91 ALA A C 1
ATOM 712 O O . ALA A 1 91 ? 2.233 -0.812 1.249 1.00 24.80 91 ALA A O 1
ATOM 714 N N . MET A 1 92 ? 2.691 0.914 2.564 1.00 23.04 92 MET A N 1
ATOM 715 C CA . MET A 1 92 ? 3.893 1.294 1.826 1.00 24.85 92 MET A CA 1
ATOM 716 C C . MET A 1 92 ? 4.962 0.199 2.045 1.00 23.92 92 MET A C 1
ATOM 717 O O . MET A 1 92 ? 5.620 -0.153 1.109 1.00 25.88 92 MET A O 1
ATOM 722 N N . ASP A 1 93 ? 5.093 -0.331 3.252 1.00 28.83 93 ASP A N 1
ATOM 723 C CA . ASP A 1 93 ? 6.067 -1.417 3.520 1.00 32.08 93 ASP A CA 1
ATOM 724 C C . ASP A 1 93 ? 5.715 -2.628 2.656 1.00 34.10 93 ASP A C 1
ATOM 725 O O . ASP A 1 93 ? 6.632 -3.329 2.284 1.00 33.48 93 ASP A O 1
ATOM 730 N N . LEU A 1 94 ? 4.425 -2.858 2.360 1.00 30.50 94 LEU A N 1
ATOM 731 C CA . LEU A 1 94 ? 3.954 -4.032 1.575 1.00 29.68 94 LEU A CA 1
ATOM 732 C C . LEU A 1 94 ? 4.000 -3.785 0.056 1.00 29.99 94 LEU A C 1
ATOM 733 O O . LEU A 1 94 ? 3.587 -4.687 -0.686 1.00 37.08 94 LEU A O 1
ATOM 738 N N . GLY A 1 95 ? 4.466 -2.621 -0.403 1.00 27.66 95 GLY A N 1
ATOM 739 C CA . GLY A 1 95 ? 4.734 -2.374 -1.834 1.00 29.05 95 GLY A CA 1
ATOM 740 C C . GLY A 1 95 ? 3.634 -1.569 -2.527 1.00 29.01 95 GLY A C 1
ATOM 741 O O . GLY A 1 95 ? 3.675 -1.483 -3.770 1.00 30.94 95 GLY A O 1
ATOM 742 N N . ALA A 1 96 ? 2.771 -0.867 -1.780 1.00 27.39 96 ALA A N 1
ATOM 743 C CA . ALA A 1 96 ? 1.862 0.127 -2.398 1.00 23.94 96 ALA A CA 1
ATOM 744 C C . ALA A 1 96 ? 2.684 1.187 -3.136 1.00 24.92 96 ALA A C 1
ATOM 745 O O . ALA A 1 96 ? 3.843 1.503 -2.696 1.00 25.17 96 ALA A O 1
ATOM 747 N N . SER A 1 97 ? 2.167 1.668 -4.260 1.00 24.00 97 SER A N 1
ATOM 748 C CA . SER A 1 97 ? 2.885 2.592 -5.182 1.00 24.58 97 SER A CA 1
ATOM 749 C C . SER A 1 97 ? 2.698 4.044 -4.749 1.00 25.08 97 SER A C 1
ATOM 750 O O . SER A 1 97 ? 3.498 4.931 -5.166 1.00 26.35 97 SER A O 1
ATOM 753 N N . HIS A 1 98 ? 1.657 4.314 -3.979 1.00 23.77 98 HIS A N 1
ATOM 754 C CA . HIS A 1 98 ? 1.274 5.694 -3.614 1.00 25.23 98 HIS A CA 1
ATOM 755 C C . HIS A 1 98 ? 0.195 5.616 -2.557 1.00 23.55 98 HIS A C 1
ATOM 756 O O . HIS A 1 98 ? -0.443 4.524 -2.426 1.00 21.67 98 HIS A O 1
ATOM 763 N N . TYR A 1 99 ? -0.055 6.721 -1.869 1.00 21.99 99 TYR A N 1
ATOM 764 C CA . TYR A 1 99 ? -1.334 6.872 -1.138 1.00 19.91 99 TYR A CA 1
ATOM 765 C C . TYR A 1 99 ? -1.863 8.290 -1.345 1.00 22.08 99 TYR A C 1
ATOM 766 O O . TYR A 1 99 ? -1.075 9.281 -1.369 1.00 23.39 99 TYR A O 1
ATOM 775 N N . PHE A 1 100 ? -3.184 8.396 -1.341 1.00 19.33 100 PHE A N 1
ATOM 776 C CA . PHE A 1 100 ? -3.940 9.661 -1.436 1.00 20.93 100 PHE A CA 1
ATOM 777 C C . PHE A 1 100 ? -4.687 9.888 -0.127 1.00 23.06 100 PHE A C 1
ATOM 778 O O . 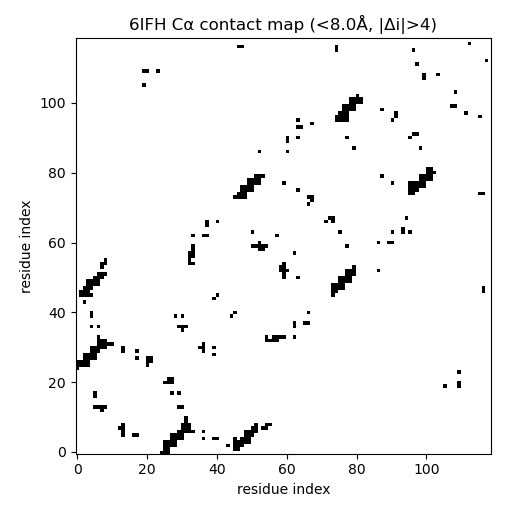PHE A 1 100 ? -5.494 9.053 0.258 1.00 21.98 100 PHE A O 1
ATOM 786 N N . THR A 1 1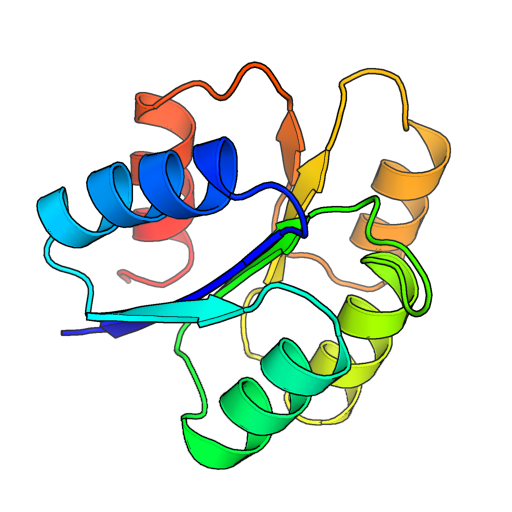01 ? -4.495 11.061 0.470 1.00 21.03 101 THR A N 1
ATOM 787 C CA . THR A 1 101 ? -5.175 11.469 1.702 1.00 23.94 101 THR A CA 1
ATOM 788 C C . THR A 1 101 ? -6.529 12.083 1.354 1.00 23.70 101 THR A C 1
ATOM 789 O O . THR A 1 101 ? -6.599 12.892 0.425 1.00 27.44 101 THR A O 1
ATOM 793 N N . LYS A 1 102 ? -7.534 11.767 2.141 1.00 24.33 102 LYS A N 1
ATOM 794 C CA . LYS A 1 102 ? -8.853 12.441 2.038 1.00 24.85 102 LYS A CA 1
ATOM 795 C C . LYS A 1 102 ? -8.822 13.680 2.921 1.00 26.54 102 LYS A C 1
ATOM 796 O O . LYS A 1 102 ? -8.196 13.691 3.989 1.00 29.54 102 LYS A O 1
ATOM 802 N N . PRO A 1 103 ? -9.459 14.795 2.505 1.00 24.55 103 PRO A N 1
ATOM 803 C CA . PRO A 1 103 ? -10.242 14.873 1.266 1.00 25.97 103 PRO A CA 1
ATOM 804 C C . PRO A 1 103 ? -9.348 14.906 0.020 1.00 26.06 103 PRO A C 1
ATOM 805 O O . PRO A 1 103 ? -8.335 15.602 0.040 1.00 26.42 103 PRO A O 1
ATOM 809 N N . PHE A 1 104 ? -9.695 14.124 -1.009 1.00 26.55 104 PHE A N 1
ATOM 810 C CA . PHE A 1 104 ? -8.824 13.966 -2.213 1.00 27.55 104 PHE A CA 1
ATOM 811 C C . PHE A 1 104 ? -8.656 15.294 -2.947 1.00 25.89 104 PHE A C 1
ATOM 812 O O . PHE A 1 104 ? -9.618 16.046 -3.180 1.00 22.71 104 PHE A O 1
ATOM 820 N N . ASP A 1 105 ? -7.420 15.553 -3.345 1.00 24.50 105 ASP A N 1
ATOM 821 C CA . ASP A 1 105 ? -7.063 16.606 -4.294 1.00 23.94 105 ASP A CA 1
ATOM 822 C C . ASP A 1 105 ? -7.225 16.029 -5.704 1.00 24.81 105 ASP A C 1
ATOM 823 O O . ASP A 1 105 ? -6.565 15.023 -6.021 1.00 24.59 105 ASP A O 1
ATOM 828 N N . ILE A 1 106 ? -8.129 16.595 -6.499 1.00 27.49 106 ILE A N 1
ATOM 829 C CA . ILE A 1 106 ? -8.501 15.992 -7.820 1.00 31.16 106 ILE A CA 1
ATOM 830 C C . ILE A 1 106 ? -7.288 16.047 -8.753 1.00 29.38 106 ILE A C 1
ATOM 831 O O . ILE A 1 106 ? -7.101 15.098 -9.519 1.00 28.60 106 ILE A O 1
ATOM 836 N N . TYR A 1 107 ? -6.478 17.109 -8.665 1.00 33.07 107 TYR A N 1
ATOM 837 C CA . TYR A 1 107 ? -5.258 17.268 -9.497 1.00 35.15 107 TYR A CA 1
ATOM 838 C C . TYR A 1 107 ? -4.229 16.214 -9.095 1.00 29.68 107 TYR A C 1
ATOM 839 O O . TYR A 1 107 ? -3.696 15.591 -10.002 1.00 34.18 107 TYR A O 1
ATOM 848 N N . GLU A 1 108 ? -3.962 16.019 -7.799 1.00 27.30 108 GLU A N 1
ATOM 849 C CA . GLU A 1 108 ? -3.058 14.956 -7.299 1.00 29.19 108 GLU A CA 1
ATOM 850 C C . GLU A 1 108 ? -3.528 13.604 -7.849 1.00 27.68 108 GLU A C 1
ATOM 851 O O . GLU A 1 108 ? -2.677 12.787 -8.233 1.00 30.92 108 GLU A O 1
ATOM 857 N N . LEU A 1 109 ? -4.817 13.308 -7.776 1.00 26.62 109 LEU A N 1
ATOM 858 C CA . LEU A 1 109 ? -5.353 11.987 -8.212 1.00 29.58 109 LEU A CA 1
ATOM 859 C C . LEU A 1 109 ? -4.993 11.763 -9.675 1.00 30.17 109 LEU A C 1
ATOM 860 O O . LEU A 1 109 ? -4.431 10.688 -10.008 1.00 31.15 109 LEU A O 1
ATOM 865 N N . ARG A 1 110 ? -5.412 12.709 -10.514 1.00 30.78 110 ARG A N 1
ATOM 866 C CA . ARG A 1 110 ? -5.191 12.669 -11.981 1.00 37.23 110 ARG A CA 1
ATOM 867 C C . ARG A 1 110 ? -3.701 12.448 -12.268 1.00 35.12 110 ARG A C 1
ATOM 868 O O . ARG A 1 110 ? -3.344 11.496 -13.024 1.00 34.05 110 ARG A O 1
ATOM 876 N N . ASP A 1 111 ? -2.862 13.307 -11.704 1.00 34.03 111 ASP A N 1
ATOM 877 C CA . ASP A 1 111 ? -1.413 13.392 -12.003 1.00 36.16 111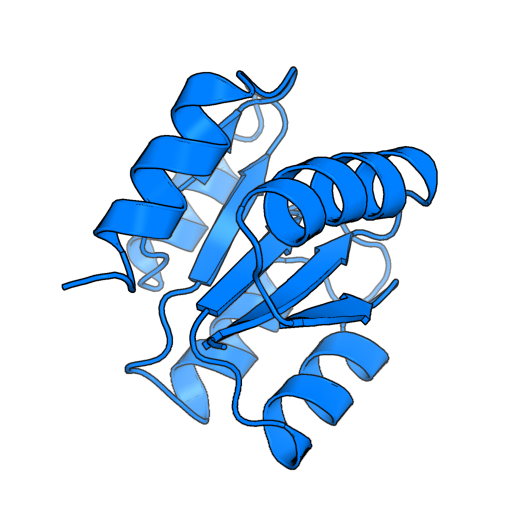 ASP A CA 1
ATOM 878 C C . ASP A 1 111 ? -0.689 12.147 -11.531 1.00 33.14 111 ASP A C 1
ATOM 879 O O . ASP A 1 111 ? 0.067 11.610 -12.344 1.00 36.18 111 ASP A O 1
ATOM 884 N N . ALA A 1 112 ? -0.911 11.672 -10.301 1.00 28.00 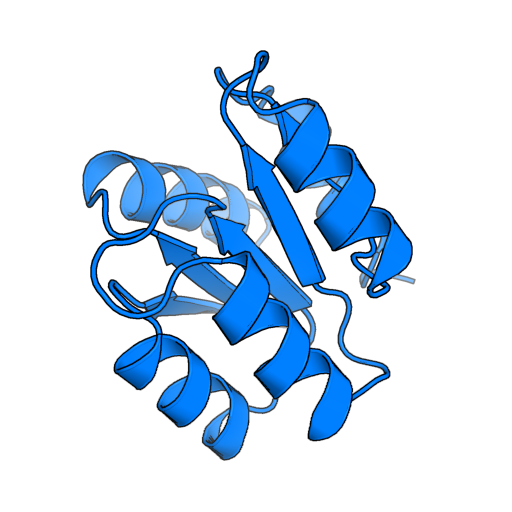112 ALA A N 1
ATOM 885 C CA . ALA A 1 112 ? -0.173 10.513 -9.766 1.00 31.41 112 ALA A CA 1
ATOM 886 C C . ALA A 1 112 ? -0.589 9.264 -10.537 1.00 35.28 112 ALA A C 1
ATOM 887 O O . ALA A 1 112 ? 0.284 8.421 -10.814 1.00 35.02 112 ALA A O 1
ATOM 889 N N . VAL A 1 113 ? -1.878 9.136 -10.860 1.00 32.89 113 VAL A N 1
ATOM 890 C CA . VAL A 1 113 ? -2.353 7.915 -11.564 1.00 33.26 113 VAL A CA 1
ATOM 891 C C . VAL A 1 113 ? -1.803 7.928 -12.991 1.00 34.83 113 VAL A C 1
ATOM 892 O O . VAL A 1 113 ? -1.224 6.900 -13.394 1.00 38.54 113 VAL A O 1
ATOM 896 N N . ASN A 1 114 ? -1.904 9.062 -13.680 1.00 33.77 114 ASN A N 1
ATOM 897 C CA . ASN A 1 114 ? -1.347 9.257 -15.046 1.00 40.06 114 ASN A CA 1
ATOM 898 C C . ASN A 1 114 ? 0.160 8.947 -15.066 1.00 41.76 114 ASN A C 1
ATOM 899 O O . ASN A 1 114 ? 0.591 8.268 -15.997 1.00 45.03 114 ASN A O 1
ATOM 904 N N . GLU A 1 115 ? 0.938 9.360 -14.067 1.00 44.79 115 GLU A N 1
ATOM 905 C CA . GLU A 1 115 ? 2.394 9.056 -14.008 1.00 48.33 115 GLU A CA 1
ATOM 906 C C . GLU A 1 115 ? 2.630 7.561 -13.728 1.00 52.14 115 GLU A C 1
ATOM 907 O O . GLU A 1 115 ? 3.571 7.003 -14.312 1.00 52.51 115 GLU A O 1
ATOM 913 N N . MET A 1 116 ? 1.839 6.920 -12.866 1.00 45.63 116 MET A N 1
ATOM 914 C CA . MET A 1 116 ? 2.120 5.536 -12.406 1.00 47.94 116 MET A CA 1
ATOM 915 C C . MET A 1 116 ? 1.797 4.517 -13.513 1.00 56.04 116 MET A C 1
ATOM 916 O O . MET A 1 116 ? 2.316 3.390 -13.420 1.00 55.54 116 MET A O 1
ATOM 921 N N . LEU A 1 117 ? 0.980 4.843 -14.519 1.00 54.08 117 LEU A N 1
ATOM 922 C CA . LEU A 1 117 ? 0.741 3.867 -15.621 1.00 59.28 117 LEU A CA 1
ATOM 923 C C . LEU A 1 117 ? 0.613 4.526 -16.999 1.00 59.36 117 LEU A C 1
ATOM 924 O O . LEU A 1 117 ? 0.287 3.791 -17.955 1.00 65.66 117 LEU A O 1
ATOM 929 N N . ARG A 1 118 ? 0.878 5.825 -17.132 1.00 65.62 118 ARG A N 1
ATOM 930 C CA . ARG A 1 118 ? 0.896 6.524 -18.453 1.00 71.54 118 ARG A CA 1
ATOM 931 C C . ARG A 1 118 ? 2.356 6.930 -18.708 1.00 74.92 118 ARG A C 1
ATOM 932 O O . ARG A 1 118 ? 2.72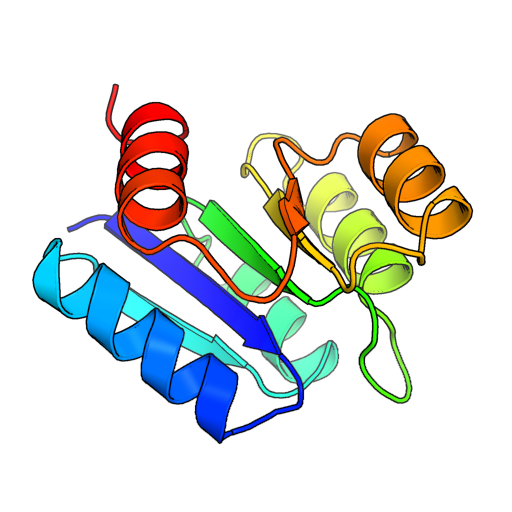1 8.083 -18.408 1.00 80.41 118 ARG A O 1
ATOM 940 N N . ASP A 1 119 ? 3.171 5.979 -19.183 1.00 85.92 119 ASP A N 1
ATOM 941 C CA . ASP A 1 119 ? 4.640 6.128 -19.384 1.00 89.16 119 ASP A CA 1
ATOM 942 C C . ASP A 1 119 ? 5.299 6.428 -18.030 1.00 91.63 119 ASP A C 1
ATOM 943 O O . ASP A 1 119 ? 5.746 5.532 -17.312 1.00 92.71 119 ASP A O 1
#

Organism: NCBI:txid1231057

Foldseek 3Di:
DFEEEEEALDPVVQVVLVVLVVVVVHHYHYYNALVSSLVCCVPVVGQEYEAEQQHPDQGRLNSLLVNCVVPVLHAYEYEYAPPPVVSVVSSVVSPHPYYAHPVGDSCCSSVSVCVSRVD

Radius of gyration: 12.64 Å; Cα contacts (8 Å, |Δi|>4): 205; chains: 1; bounding box: 27×30×34 Å

InterPro domains:
  IPR001789 Signal transduction response regulator, receiver domain [PF00072] (5-114)
  IPR001789 Signal transduction response regulator, receiver domain [PS50110] (3-117)
  IPR001789 Signal transduction response regulator, receiver domain [SM00448] (2-113)
  IPR011006 CheY-like superfamily [SSF52172] (2-118)
  IPR050595 Bacterial response regulator [PTHR44591] (3-118)

Nearest PDB structures (foldseek):
  6ifh-assembly1_A  TM=1.008E+00  e=9.074E-25  Paenisporosarcina sp. TG-14
  3crn-assembly1_B  TM=9.550E-01  e=1.005E-10  Methanospirillum hungatei JF-1
  6ont-assembly1_A-2  TM=9.213E-01  e=1.299E-10  Francisella tularensis subsp. novicida U112
  1ys6-assembly1_B  TM=9.549E-01  e=4.700E-10  Mycobacterium tuberculosis
  8tef-assembly2_C  TM=9.375E-01  e=5.700E-10  Flavobacterium johnsoniae UW101